Protein AF-A0A942HEM7-F1 (afdb_monomer_lite)

Structure (mmCIF, N/CA/C/O backbone):
data_AF-A0A942HEM7-F1
#
_entry.id   AF-A0A942HEM7-F1
#
loop_
_atom_site.group_PDB
_atom_site.id
_atom_site.type_symbol
_atom_site.label_atom_id
_atom_site.label_alt_id
_atom_site.label_comp_id
_atom_site.label_asym_id
_atom_site.label_entity_id
_atom_site.label_seq_id
_atom_site.pdbx_PDB_ins_code
_atom_site.Cartn_x
_atom_site.Cartn_y
_atom_site.Cartn_z
_atom_site.occupancy
_atom_site.B_iso_or_equiv
_atom_site.auth_seq_id
_atom_site.auth_comp_id
_atom_site.auth_asym_id
_atom_site.auth_atom_id
_atom_site.pdbx_PDB_model_num
ATOM 1 N N . MET A 1 1 ? 80.917 -22.269 45.482 1.00 38.97 1 MET A N 1
ATOM 2 C CA . MET A 1 1 ? 80.931 -22.222 44.005 1.00 38.97 1 MET A CA 1
ATOM 3 C C . MET A 1 1 ? 79.939 -21.149 43.580 1.00 38.97 1 MET A C 1
ATOM 5 O O . MET A 1 1 ? 78.776 -21.244 43.940 1.00 38.97 1 MET A O 1
ATOM 9 N N . ARG A 1 2 ? 80.434 -20.065 42.971 1.00 45.59 2 ARG A N 1
ATOM 10 C CA . ARG A 1 2 ? 79.650 -18.916 42.489 1.00 45.59 2 ARG A CA 1
ATOM 11 C C . ARG A 1 2 ? 79.150 -19.248 41.076 1.00 45.59 2 ARG A C 1
ATOM 13 O O . ARG A 1 2 ? 79.986 -19.518 40.222 1.00 45.59 2 ARG A O 1
ATOM 20 N N . GLY A 1 3 ? 77.837 -19.232 40.847 1.00 44.31 3 GLY A N 1
ATOM 21 C CA . GLY A 1 3 ? 77.219 -19.263 39.513 1.00 44.31 3 GLY A CA 1
ATOM 22 C C . GLY A 1 3 ? 76.291 -18.049 39.388 1.00 44.31 3 GLY A C 1
ATOM 23 O O . GLY A 1 3 ? 75.479 -17.837 40.281 1.00 44.31 3 GLY A O 1
ATOM 24 N N . LEU A 1 4 ? 76.584 -17.081 38.511 1.00 42.28 4 LEU A N 1
ATOM 25 C CA . LEU A 1 4 ? 76.218 -17.053 37.079 1.00 42.28 4 LEU A CA 1
ATOM 26 C C . LEU A 1 4 ? 74.703 -16.779 36.940 1.00 42.28 4 LEU A C 1
ATOM 28 O O . LEU A 1 4 ? 73.914 -17.566 37.429 1.00 42.28 4 LEU A O 1
ATOM 32 N N . SER A 1 5 ? 74.161 -15.739 36.314 1.00 44.22 5 SER A N 1
ATOM 33 C CA . SER A 1 5 ? 74.661 -14.550 35.637 1.00 44.22 5 SER A CA 1
ATOM 34 C C . SER A 1 5 ? 73.452 -13.639 35.386 1.00 44.22 5 SER A C 1
ATOM 36 O O . SER A 1 5 ? 72.371 -14.113 35.062 1.00 44.22 5 SER A O 1
ATOM 38 N N . VAL A 1 6 ? 73.665 -12.334 35.550 1.00 47.16 6 VAL A N 1
ATOM 39 C CA . VAL A 1 6 ? 73.254 -11.265 34.624 1.00 47.16 6 VAL A CA 1
ATOM 40 C C . VAL A 1 6 ? 71.891 -11.422 33.918 1.00 47.16 6 VAL A C 1
ATOM 42 O O . VAL A 1 6 ? 71.763 -12.068 32.886 1.00 47.16 6 VAL A O 1
ATOM 45 N N . ARG A 1 7 ? 70.900 -10.699 34.457 1.00 48.78 7 ARG A N 1
ATOM 46 C CA . ARG A 1 7 ? 70.042 -9.731 33.744 1.00 48.78 7 ARG A CA 1
ATOM 47 C C . ARG A 1 7 ? 70.035 -9.853 32.209 1.00 48.78 7 ARG A C 1
ATOM 49 O O . ARG A 1 7 ? 70.950 -9.329 31.594 1.00 48.78 7 ARG A O 1
ATOM 56 N N . LEU A 1 8 ? 68.982 -10.412 31.613 1.00 44.09 8 LEU A N 1
ATOM 57 C CA . LEU A 1 8 ? 68.374 -9.981 30.333 1.00 44.09 8 LEU A CA 1
ATOM 58 C C . LEU A 1 8 ? 67.370 -11.055 29.884 1.00 44.09 8 LEU A C 1
ATOM 60 O O . LEU A 1 8 ? 67.621 -11.836 28.976 1.00 44.09 8 LEU A O 1
ATOM 64 N N . ALA A 1 9 ? 66.208 -11.115 30.526 1.00 41.44 9 ALA A N 1
ATOM 65 C CA . ALA A 1 9 ? 65.070 -11.845 29.974 1.00 41.44 9 ALA A CA 1
ATOM 66 C C . ALA A 1 9 ? 63.984 -10.829 29.627 1.00 41.44 9 ALA A C 1
ATOM 68 O O . ALA A 1 9 ? 63.031 -10.617 30.366 1.00 41.44 9 ALA A O 1
ATOM 69 N N . LEU A 1 10 ? 64.256 -10.122 28.529 1.00 38.12 10 LEU A N 1
ATOM 70 C CA . LEU A 1 10 ? 63.291 -9.770 27.494 1.00 38.12 10 LEU A CA 1
ATOM 71 C C . LEU A 1 10 ? 61.881 -9.380 27.990 1.00 38.12 10 LEU A C 1
ATOM 73 O O . LEU A 1 10 ? 60.898 -10.087 27.784 1.00 38.12 10 LEU A O 1
ATOM 77 N N . LEU A 1 11 ? 61.777 -8.186 28.576 1.00 42.12 11 LEU A N 1
ATOM 78 C CA . LEU A 1 11 ? 60.534 -7.413 28.620 1.00 42.12 11 LEU A CA 1
ATOM 79 C C . LEU A 1 11 ? 60.199 -6.953 27.184 1.00 42.12 11 LEU A C 1
ATOM 81 O O . LEU A 1 11 ? 60.426 -5.811 26.803 1.00 42.12 11 LEU A O 1
ATOM 85 N N . ALA A 1 12 ? 59.723 -7.872 26.351 1.00 45.38 12 ALA A N 1
ATOM 86 C CA . ALA A 1 12 ? 59.199 -7.593 25.014 1.00 45.38 12 ALA A CA 1
ATOM 87 C C . ALA A 1 12 ? 57.800 -8.213 24.906 1.00 45.38 12 ALA A C 1
ATOM 89 O O . ALA A 1 12 ? 57.516 -9.058 24.060 1.00 45.38 12 ALA A O 1
ATOM 90 N N . GLY A 1 13 ? 56.936 -7.828 25.848 1.00 49.12 13 GLY A N 1
ATOM 91 C CA . GLY A 1 13 ? 55.522 -8.180 25.863 1.00 49.12 13 GLY A CA 1
ATOM 92 C C . GLY A 1 13 ? 54.776 -7.429 24.768 1.00 49.12 13 GLY A C 1
ATOM 93 O O . GLY A 1 13 ? 54.255 -6.346 25.001 1.00 49.12 13 GLY A O 1
ATOM 94 N N . LEU A 1 14 ? 54.803 -8.002 23.566 1.00 55.00 14 LEU A N 1
ATOM 95 C CA . LEU A 1 14 ? 53.702 -8.104 22.608 1.00 55.00 14 LEU A CA 1
ATOM 96 C C . LEU A 1 14 ? 52.481 -7.200 22.900 1.00 55.00 14 LEU A C 1
ATOM 98 O O . LEU A 1 14 ? 51.483 -7.655 23.450 1.00 55.00 14 LEU A O 1
ATOM 102 N N . PHE A 1 15 ? 52.532 -5.937 22.475 1.00 54.06 15 PHE A N 1
ATOM 103 C CA . PHE A 1 15 ? 51.350 -5.074 22.374 1.00 54.06 15 PHE A CA 1
ATOM 104 C C . PHE A 1 15 ? 50.992 -4.916 20.891 1.00 54.06 15 PHE A C 1
ATOM 106 O O . PHE A 1 15 ? 51.218 -3.882 20.267 1.00 54.06 15 PHE A O 1
ATOM 113 N N . ILE A 1 16 ? 50.501 -6.004 20.287 1.00 63.19 16 ILE A N 1
ATOM 114 C CA . ILE A 1 16 ? 49.895 -5.954 18.954 1.00 63.19 16 ILE A CA 1
ATOM 115 C C . ILE A 1 16 ? 48.506 -5.341 19.140 1.00 63.19 16 ILE A C 1
ATOM 117 O O . ILE A 1 16 ? 47.543 -6.035 19.461 1.00 63.19 16 ILE A O 1
ATOM 121 N N . CYS A 1 17 ? 48.406 -4.025 18.955 1.00 42.59 17 CYS A N 1
ATOM 122 C CA . CYS A 1 17 ? 47.132 -3.359 18.719 1.00 42.59 17 CYS A CA 1
ATOM 123 C C . CYS A 1 17 ? 46.567 -3.869 17.386 1.00 42.59 17 CYS A C 1
ATOM 125 O O . CYS A 1 17 ? 46.825 -3.299 16.328 1.00 42.59 17 CYS A O 1
ATOM 127 N N . VAL A 1 18 ? 45.810 -4.967 17.429 1.00 58.16 18 VAL A N 1
ATOM 128 C CA . VAL A 1 18 ? 44.921 -5.360 16.335 1.00 58.16 18 VAL A CA 1
ATOM 129 C C . VAL A 1 18 ? 43.818 -4.311 16.290 1.00 58.16 18 VAL A C 1
ATOM 131 O O . VAL A 1 18 ? 42.845 -4.374 17.037 1.00 58.16 18 VAL A O 1
ATOM 134 N N . SER A 1 19 ? 43.983 -3.301 15.442 1.00 56.78 19 SER A N 1
ATOM 135 C CA . SER A 1 19 ? 42.884 -2.424 15.064 1.00 56.78 19 SER A CA 1
ATOM 136 C C . SER A 1 19 ? 41.875 -3.267 14.289 1.00 56.78 19 SER A C 1
ATOM 138 O O . SER A 1 19 ? 41.987 -3.436 13.077 1.00 56.78 19 SER A O 1
ATOM 140 N N . ALA A 1 20 ? 40.896 -3.830 14.995 1.00 57.69 20 ALA A N 1
ATOM 141 C CA . ALA A 1 20 ? 39.669 -4.308 14.385 1.00 57.69 20 ALA A CA 1
ATOM 142 C C . ALA A 1 20 ? 38.951 -3.077 13.820 1.00 57.69 20 ALA A C 1
ATOM 144 O O . ALA A 1 20 ? 38.183 -2.408 14.510 1.00 57.69 20 ALA A O 1
ATOM 145 N N . ALA A 1 21 ? 39.274 -2.720 12.578 1.00 56.41 21 ALA A N 1
ATOM 146 C CA . ALA A 1 21 ? 38.481 -1.779 11.817 1.00 56.41 21 ALA A CA 1
ATOM 147 C C . ALA A 1 21 ? 37.082 -2.389 11.708 1.00 56.41 21 ALA A C 1
ATOM 149 O O . ALA A 1 21 ? 36.875 -3.373 10.998 1.00 56.41 21 ALA A O 1
ATOM 150 N N . ALA A 1 22 ? 36.140 -1.837 12.469 1.00 59.47 22 ALA A N 1
ATOM 151 C CA . ALA A 1 22 ? 34.729 -2.093 12.280 1.00 59.47 22 ALA A CA 1
ATOM 152 C C . ALA A 1 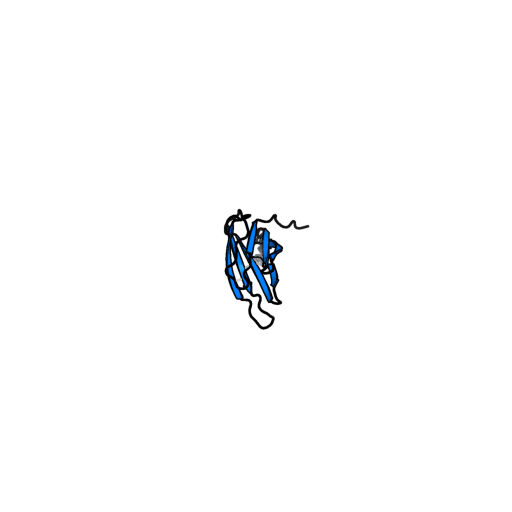22 ? 34.381 -1.624 10.864 1.00 59.47 22 ALA A C 1
ATOM 154 O O . ALA A 1 22 ? 34.162 -0.435 10.619 1.00 59.47 22 ALA A O 1
ATOM 155 N N . LEU A 1 23 ? 34.394 -2.559 9.915 1.00 52.12 23 LEU A N 1
ATOM 156 C CA . LEU A 1 23 ? 33.743 -2.384 8.631 1.00 52.12 23 LEU A CA 1
ATOM 157 C C . LEU A 1 23 ? 32.260 -2.212 8.951 1.00 52.12 23 LEU A C 1
ATOM 159 O O . LEU A 1 23 ? 31.537 -3.186 9.144 1.00 52.12 23 LEU A O 1
ATOM 163 N N . HIS A 1 24 ? 31.821 -0.960 9.077 1.00 52.78 24 HIS A N 1
ATOM 164 C CA . HIS A 1 24 ? 30.409 -0.640 8.976 1.00 52.78 24 HIS A CA 1
ATOM 165 C C . HIS A 1 24 ? 29.954 -1.205 7.634 1.00 52.78 24 HIS A C 1
ATOM 167 O O . HIS A 1 24 ? 30.417 -0.758 6.583 1.00 52.78 24 HIS A O 1
ATOM 173 N N . ALA A 1 25 ? 29.118 -2.242 7.671 1.00 53.00 25 ALA A N 1
ATOM 174 C CA . ALA A 1 25 ? 28.503 -2.775 6.474 1.00 53.00 25 ALA A CA 1
ATOM 175 C C . ALA A 1 25 ? 27.728 -1.628 5.819 1.00 53.00 25 ALA A C 1
ATOM 177 O O . ALA A 1 25 ? 26.727 -1.155 6.355 1.00 53.00 25 ALA A O 1
ATOM 178 N N . PHE A 1 26 ? 28.228 -1.145 4.683 1.00 51.16 26 PHE A N 1
ATOM 179 C CA . PHE A 1 26 ? 27.493 -0.231 3.826 1.00 51.16 26 PHE A CA 1
ATOM 180 C C . PHE A 1 26 ? 26.302 -1.016 3.271 1.00 51.16 26 PHE A C 1
ATOM 1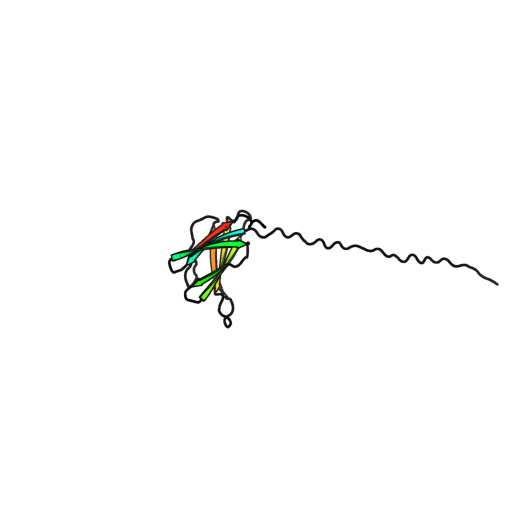82 O O . PHE A 1 26 ? 26.424 -1.722 2.272 1.00 51.16 26 PHE A O 1
ATOM 189 N N . GLN A 1 27 ? 25.168 -0.975 3.973 1.00 59.91 27 GLN A N 1
ATOM 190 C CA . GLN A 1 27 ? 23.914 -1.472 3.428 1.00 59.91 27 GLN A CA 1
ATOM 191 C C . GLN A 1 27 ? 23.468 -0.457 2.374 1.00 59.91 27 GLN A C 1
ATOM 193 O O . GLN A 1 27 ? 23.240 0.705 2.726 1.00 59.91 27 GLN A O 1
ATOM 198 N N . PRO A 1 28 ? 23.387 -0.838 1.086 1.00 61.69 28 PRO A N 1
ATOM 199 C CA . PRO A 1 28 ? 22.837 0.059 0.085 1.00 61.69 28 PRO A CA 1
ATOM 200 C C . PRO A 1 28 ? 21.421 0.467 0.518 1.00 61.69 28 PRO A C 1
ATOM 202 O O . PRO A 1 28 ? 20.694 -0.366 1.070 1.00 61.69 28 PRO A O 1
ATOM 205 N N . PRO A 1 29 ? 21.029 1.737 0.317 1.00 71.81 29 PRO A N 1
ATOM 206 C CA . PRO A 1 29 ? 19.707 2.201 0.708 1.00 71.81 29 PRO A CA 1
ATOM 207 C C . PRO A 1 29 ? 18.641 1.342 0.029 1.00 71.81 29 PRO A C 1
ATOM 209 O O . PRO A 1 29 ? 18.753 1.038 -1.163 1.00 71.81 29 PRO A O 1
ATOM 212 N N . SER A 1 30 ? 17.616 0.955 0.794 1.00 82.75 30 SER A N 1
ATOM 213 C CA . SER A 1 30 ? 16.457 0.242 0.261 1.00 82.75 30 SER A CA 1
ATOM 214 C C . SER A 1 30 ? 15.901 0.987 -0.960 1.00 82.75 30 SER A C 1
ATOM 216 O O . SER A 1 30 ? 15.818 2.219 -0.920 1.00 82.75 30 SER A O 1
ATOM 218 N N . PRO A 1 31 ? 15.517 0.287 -2.044 1.00 90.06 31 PRO A N 1
ATOM 219 C CA . PRO A 1 31 ? 14.933 0.932 -3.213 1.00 90.06 31 PRO A CA 1
ATOM 220 C C . PRO A 1 31 ? 13.722 1.786 -2.839 1.00 90.06 31 PRO A C 1
ATOM 222 O O . PRO A 1 31 ? 12.938 1.413 -1.970 1.00 90.06 31 PRO A O 1
ATOM 225 N N . ALA A 1 32 ? 13.542 2.922 -3.507 1.00 94.19 32 ALA A N 1
ATOM 226 C CA . ALA A 1 32 ? 12.326 3.708 -3.350 1.00 94.19 32 ALA A CA 1
ATOM 227 C C . ALA A 1 32 ? 11.135 3.043 -4.053 1.00 94.19 32 ALA A C 1
ATOM 229 O O . ALA A 1 32 ? 11.291 2.379 -5.081 1.00 94.19 32 ALA A O 1
ATOM 230 N N . VAL A 1 33 ? 9.932 3.294 -3.548 1.00 95.81 33 VAL A N 1
ATOM 231 C CA . VAL A 1 33 ? 8.655 2.841 -4.096 1.00 95.81 33 VAL A CA 1
ATOM 232 C C . VAL A 1 33 ? 7.690 4.022 -4.131 1.00 95.81 33 VAL A C 1
ATOM 234 O O . VAL A 1 33 ? 7.325 4.584 -3.097 1.00 95.81 33 VAL A O 1
ATOM 237 N N . ALA A 1 34 ? 7.237 4.365 -5.336 1.00 97.00 34 ALA A N 1
ATOM 238 C CA . ALA A 1 34 ? 6.110 5.264 -5.526 1.00 97.00 34 ALA A CA 1
ATOM 239 C C . ALA A 1 34 ? 4.818 4.446 -5.439 1.00 97.00 34 ALA A C 1
ATOM 241 O O . ALA A 1 34 ? 4.657 3.457 -6.156 1.00 97.00 34 ALA A O 1
ATOM 242 N N . MET A 1 35 ? 3.896 4.849 -4.570 1.00 96.94 35 MET A N 1
ATOM 243 C CA . MET A 1 35 ? 2.629 4.158 -4.336 1.00 96.94 35 MET A CA 1
ATOM 244 C C . MET A 1 35 ? 1.464 5.125 -4.507 1.00 96.94 35 MET A C 1
ATOM 246 O O . MET A 1 35 ? 1.574 6.316 -4.223 1.00 96.94 35 MET A O 1
ATOM 250 N N . SER A 1 36 ? 0.324 4.630 -4.977 1.00 97.94 36 SER A N 1
ATOM 251 C CA . SER A 1 36 ? -0.935 5.369 -4.892 1.00 97.94 36 SER A CA 1
ATOM 252 C C . SER A 1 36 ? -2.034 4.490 -4.314 1.00 97.94 36 SER A C 1
ATOM 254 O O . SER A 1 36 ? -2.165 3.331 -4.707 1.00 97.94 36 SER A O 1
ATOM 256 N N . VAL A 1 37 ? -2.825 5.054 -3.405 1.00 98.25 37 VAL A N 1
ATOM 257 C CA . VAL A 1 37 ? -3.931 4.381 -2.717 1.00 98.25 37 VAL A CA 1
ATOM 258 C C . VAL A 1 37 ? -5.214 5.153 -2.998 1.00 98.25 37 VAL A C 1
ATOM 260 O O . VAL A 1 37 ? -5.328 6.326 -2.645 1.00 98.25 37 VAL A O 1
ATOM 263 N N . ALA A 1 38 ? -6.178 4.504 -3.643 1.00 98.25 38 ALA A N 1
ATOM 264 C CA . ALA A 1 38 ? -7.536 5.003 -3.772 1.00 98.25 38 ALA A CA 1
ATOM 265 C C . ALA A 1 38 ? -8.327 4.555 -2.546 1.00 98.25 38 ALA A C 1
ATOM 267 O O . ALA A 1 38 ? -8.436 3.357 -2.259 1.00 98.25 38 ALA A O 1
ATOM 268 N N . LEU A 1 39 ? -8.855 5.536 -1.829 1.00 97.69 39 LEU A N 1
ATOM 269 C CA . LEU A 1 39 ? -9.679 5.351 -0.649 1.00 97.69 39 LEU A CA 1
ATOM 270 C C . LEU A 1 39 ? -11.104 4.924 -1.046 1.00 97.69 39 LEU A C 1
ATOM 272 O O . LEU A 1 39 ? -11.514 5.113 -2.195 1.00 97.69 39 LEU A O 1
ATOM 276 N N . PRO A 1 40 ? -11.904 4.411 -0.095 1.00 95.88 40 PRO A N 1
ATOM 277 C CA . PRO A 1 40 ? -13.303 4.060 -0.347 1.00 95.88 40 PRO A CA 1
ATOM 278 C C . PRO A 1 40 ? -14.175 5.237 -0.807 1.00 95.88 40 PRO A C 1
ATOM 280 O O . PRO A 1 40 ? -15.175 5.023 -1.484 1.00 95.88 40 PRO A O 1
ATOM 283 N N . ASP A 1 41 ? -13.794 6.474 -0.466 1.00 94.62 41 ASP A N 1
ATOM 284 C CA . ASP A 1 41 ? -14.466 7.700 -0.919 1.00 94.62 41 ASP A CA 1
ATOM 285 C C . ASP A 1 41 ? -14.052 8.130 -2.343 1.00 94.62 41 ASP A C 1
ATOM 287 O O . ASP A 1 41 ? -14.499 9.163 -2.839 1.00 94.62 41 ASP A O 1
ATOM 291 N N . GLY A 1 42 ? -13.200 7.344 -3.010 1.00 93.31 42 GLY A N 1
ATOM 292 C CA . GLY A 1 42 ? -12.697 7.601 -4.355 1.00 93.31 42 GLY A CA 1
ATOM 293 C C . GLY A 1 42 ? -11.503 8.554 -4.416 1.00 93.31 42 GLY A C 1
ATOM 294 O O . GLY A 1 42 ? -10.941 8.729 -5.499 1.00 93.31 42 GLY A O 1
ATOM 295 N N . LYS A 1 43 ? -11.068 9.151 -3.297 1.00 97.06 43 LYS A N 1
ATOM 296 C CA . LYS A 1 43 ? -9.877 10.010 -3.288 1.00 97.06 43 LYS A CA 1
ATOM 297 C C . LYS A 1 43 ? -8.616 9.193 -3.502 1.00 97.06 43 LYS A C 1
ATOM 299 O O . LYS A 1 43 ? -8.460 8.108 -2.947 1.00 97.06 43 LYS A O 1
ATOM 304 N N . LEU A 1 44 ? -7.691 9.762 -4.263 1.00 97.88 44 LEU A N 1
ATOM 305 C CA . LEU A 1 44 ? -6.386 9.179 -4.533 1.00 97.88 44 LEU A CA 1
ATOM 306 C C . LEU A 1 44 ? -5.323 9.864 -3.670 1.00 97.88 44 LEU A C 1
ATOM 308 O O . LEU A 1 44 ? -5.213 11.088 -3.684 1.00 97.88 44 LEU A O 1
ATOM 312 N N . GLN A 1 45 ? -4.539 9.078 -2.936 1.00 98.06 45 GLN A N 1
ATOM 313 C CA . GLN A 1 45 ? -3.367 9.553 -2.202 1.00 98.06 45 GLN A CA 1
ATOM 314 C C . GLN A 1 45 ? -2.095 8.981 -2.821 1.00 98.06 45 GLN A C 1
ATOM 316 O O . GLN A 1 45 ? -2.061 7.803 -3.179 1.00 98.06 45 GLN A O 1
ATOM 321 N N . HIS A 1 46 ? -1.058 9.808 -2.937 1.00 97.38 46 HIS A N 1
ATOM 322 C CA . HIS A 1 46 ? 0.230 9.433 -3.511 1.00 97.38 46 HIS A CA 1
ATOM 323 C C . HIS A 1 46 ? 1.313 9.464 -2.442 1.00 97.38 46 HIS A C 1
ATOM 325 O O . HIS A 1 46 ? 1.408 10.418 -1.672 1.00 97.38 46 HIS A O 1
ATOM 331 N N . PHE A 1 47 ? 2.161 8.444 -2.444 1.00 96.38 47 PHE A N 1
ATOM 332 C CA . PHE A 1 47 ? 3.249 8.296 -1.495 1.00 96.38 47 PHE A CA 1
ATOM 333 C C . PHE A 1 47 ? 4.547 7.987 -2.219 1.00 96.38 47 PHE A C 1
ATOM 335 O O . PHE A 1 47 ? 4.558 7.326 -3.259 1.00 96.38 47 PHE A O 1
ATOM 342 N N . ASN A 1 48 ? 5.645 8.417 -1.612 1.00 94.81 48 ASN A N 1
ATOM 343 C CA . ASN A 1 48 ? 6.966 7.900 -1.910 1.00 94.81 48 ASN A CA 1
ATOM 344 C C . ASN A 1 48 ? 7.528 7.334 -0.607 1.00 94.81 48 ASN A C 1
ATOM 346 O O . ASN A 1 48 ? 7.571 8.035 0.403 1.00 94.81 48 ASN A O 1
ATOM 350 N N . THR A 1 49 ? 7.886 6.060 -0.617 1.00 93.88 49 THR A N 1
ATOM 351 C CA . THR A 1 49 ? 8.425 5.344 0.542 1.00 93.88 49 THR A CA 1
ATOM 352 C C . THR A 1 49 ? 9.603 4.485 0.103 1.00 93.88 49 THR A C 1
ATOM 354 O O . THR A 1 49 ? 9.969 4.476 -1.070 1.00 93.88 49 THR A O 1
ATOM 357 N N . PHE A 1 50 ? 10.221 3.776 1.033 1.00 93.88 50 PHE A N 1
ATOM 358 C CA . PHE A 1 50 ? 11.218 2.763 0.717 1.00 93.88 50 PHE A CA 1
ATOM 359 C C . PHE A 1 50 ? 10.576 1.380 0.660 1.00 93.88 50 PHE A C 1
ATOM 361 O O . PHE A 1 50 ? 9.501 1.149 1.212 1.00 93.88 50 PHE A O 1
ATOM 368 N N . GLU A 1 51 ? 11.265 0.449 0.019 1.00 93.31 51 GLU A N 1
ATOM 369 C CA . GLU A 1 51 ? 10.982 -0.975 0.094 1.00 93.31 51 GLU A CA 1
ATOM 370 C C . GLU A 1 51 ? 10.862 -1.422 1.562 1.00 93.31 51 GLU A C 1
ATOM 372 O O . GLU A 1 51 ? 11.748 -1.155 2.379 1.00 93.31 51 GLU A O 1
ATOM 377 N N . GLY A 1 52 ? 9.732 -2.046 1.909 1.00 93.50 52 GLY A N 1
ATOM 378 C CA . GLY A 1 52 ? 9.385 -2.420 3.284 1.00 93.50 52 GLY A CA 1
ATOM 379 C C . GLY A 1 52 ? 8.934 -1.266 4.195 1.00 93.50 52 GLY A C 1
ATOM 380 O O . GLY A 1 52 ? 8.541 -1.518 5.335 1.00 93.50 52 GLY A O 1
ATOM 381 N N . GLY A 1 53 ? 8.949 -0.018 3.723 1.00 94.38 53 GLY A N 1
ATOM 382 C CA . GLY A 1 53 ? 8.477 1.150 4.466 1.00 94.38 53 GLY A CA 1
ATOM 383 C C . GLY A 1 53 ? 6.955 1.174 4.623 1.00 94.38 53 GLY A C 1
ATOM 384 O O . GLY A 1 53 ? 6.225 0.662 3.782 1.00 94.38 53 GLY A O 1
ATOM 385 N N . LEU A 1 54 ? 6.455 1.788 5.694 1.00 96.19 54 LEU A N 1
ATOM 386 C CA . LEU A 1 54 ? 5.020 1.886 5.969 1.00 96.19 54 LEU A CA 1
ATOM 387 C C . LEU A 1 54 ? 4.517 3.301 5.670 1.00 96.19 54 LEU A C 1
ATOM 389 O O . LEU A 1 54 ? 5.095 4.273 6.151 1.00 96.19 54 LEU A O 1
ATOM 393 N N . VAL A 1 55 ? 3.432 3.415 4.908 1.00 97.19 55 VAL A N 1
ATOM 394 C CA . VAL A 1 55 ? 2.686 4.672 4.724 1.00 97.19 55 VAL A CA 1
ATOM 395 C C . VAL A 1 55 ? 1.281 4.499 5.272 1.00 97.19 55 VAL A C 1
ATOM 397 O O . VAL A 1 55 ? 0.736 3.399 5.189 1.00 97.19 55 VAL A O 1
ATOM 400 N N . THR A 1 56 ? 0.693 5.546 5.843 1.00 97.44 56 THR A N 1
ATOM 401 C CA . THR A 1 56 ? -0.608 5.435 6.505 1.00 97.44 56 THR A CA 1
ATOM 402 C C . THR A 1 56 ? -1.627 6.422 5.954 1.00 97.44 56 THR A C 1
ATOM 404 O O . THR A 1 56 ? -1.287 7.497 5.459 1.00 97.44 56 THR A O 1
ATOM 407 N N . VAL A 1 57 ? -2.900 6.026 5.998 1.00 97.06 57 VAL A N 1
ATOM 408 C CA . VAL A 1 57 ? -4.047 6.866 5.633 1.00 97.06 57 VAL A CA 1
ATOM 409 C C . VAL A 1 57 ? -5.136 6.740 6.682 1.00 97.06 57 VAL A C 1
ATOM 411 O O . VAL A 1 57 ? -5.351 5.665 7.240 1.00 97.06 57 VAL A O 1
ATOM 414 N N . THR A 1 58 ? -5.885 7.815 6.899 1.00 95.94 58 THR A N 1
ATOM 415 C CA . THR A 1 58 ? -7.056 7.795 7.778 1.00 95.94 58 THR A CA 1
ATOM 416 C C . THR A 1 58 ? -8.338 7.693 6.955 1.00 95.94 58 THR A C 1
ATOM 418 O O . THR A 1 58 ? -8.580 8.511 6.067 1.00 95.94 58 THR A O 1
ATOM 421 N N . VAL A 1 59 ? -9.190 6.716 7.269 1.00 95.12 59 VAL A N 1
ATOM 422 C CA . VAL A 1 59 ? -10.523 6.539 6.674 1.00 95.12 59 VAL A CA 1
ATOM 423 C C . VAL A 1 59 ? -11.542 6.343 7.786 1.00 95.12 59 VAL A C 1
ATOM 425 O O . VAL A 1 59 ? -11.416 5.430 8.596 1.00 95.12 59 VAL A O 1
ATOM 428 N N . GLY A 1 60 ? -12.560 7.206 7.838 1.00 91.62 60 GLY A N 1
ATOM 429 C CA . GLY A 1 60 ? -13.631 7.095 8.836 1.00 91.62 60 GLY A CA 1
ATOM 430 C C . GLY A 1 60 ? -13.135 7.118 10.289 1.00 91.62 60 GLY A C 1
ATOM 431 O O . GLY A 1 60 ? -13.733 6.475 11.142 1.00 91.62 60 GLY A O 1
ATOM 432 N N . GLY A 1 61 ? -12.019 7.804 10.562 1.00 91.62 61 GLY A N 1
ATOM 433 C CA . GLY A 1 61 ? -11.401 7.865 11.892 1.00 91.62 61 GLY A CA 1
ATOM 434 C C . GLY A 1 61 ? -10.524 6.663 12.268 1.00 91.62 61 GLY A C 1
ATOM 435 O O . GLY A 1 61 ? -9.973 6.665 13.364 1.00 91.62 61 GLY A O 1
ATOM 436 N N . ARG A 1 62 ? -10.357 5.666 11.387 1.00 93.75 62 ARG A N 1
ATOM 437 C CA . ARG A 1 62 ? -9.401 4.556 11.558 1.00 93.75 62 ARG A CA 1
ATOM 438 C C . ARG A 1 62 ? -8.183 4.754 10.663 1.00 93.75 62 ARG A C 1
ATOM 440 O O . ARG A 1 62 ? -8.318 5.239 9.538 1.00 93.75 62 ARG A O 1
ATOM 447 N N . GLU A 1 63 ? -7.006 4.387 11.157 1.00 97.06 63 GLU A N 1
ATOM 448 C CA . GLU A 1 63 ? -5.752 4.471 10.408 1.00 97.06 63 GLU A CA 1
ATOM 449 C C . GLU A 1 63 ? -5.402 3.118 9.780 1.00 97.06 63 GLU A C 1
ATOM 451 O O . GLU A 1 63 ? -5.497 2.069 10.417 1.00 97.06 63 GLU A O 1
ATOM 456 N N . TYR A 1 64 ? -4.997 3.151 8.513 1.00 98.06 64 TYR A N 1
ATOM 457 C CA . TYR A 1 64 ? -4.625 1.974 7.740 1.00 98.06 64 TYR A CA 1
ATOM 458 C C . TYR A 1 64 ? -3.226 2.143 7.171 1.00 98.06 64 TYR A C 1
ATOM 460 O O . TYR A 1 64 ? -2.922 3.174 6.571 1.00 98.06 64 TYR A O 1
ATOM 468 N N . GLY A 1 65 ? -2.389 1.126 7.351 1.00 98.06 65 GLY A N 1
ATOM 469 C CA . GLY A 1 65 ? -1.008 1.100 6.891 1.00 98.06 65 GLY A CA 1
ATOM 470 C C . GLY A 1 65 ? -0.841 0.295 5.609 1.00 98.06 65 GLY A C 1
ATOM 471 O O . GLY A 1 65 ? -1.477 -0.740 5.435 1.00 98.06 65 GLY A O 1
ATOM 472 N N . PHE A 1 66 ? 0.048 0.741 4.729 1.00 98.50 66 PHE A N 1
ATOM 473 C CA . PHE A 1 66 ? 0.386 0.082 3.471 1.00 98.50 66 PHE A CA 1
ATOM 474 C C . PHE A 1 66 ? 1.897 -0.092 3.397 1.00 98.50 66 PHE A C 1
ATOM 476 O O . PHE A 1 66 ? 2.646 0.883 3.489 1.00 98.50 66 PHE A O 1
ATOM 483 N N . ARG A 1 67 ? 2.344 -1.337 3.234 1.00 98.25 67 ARG A N 1
ATOM 484 C CA . ARG A 1 67 ? 3.761 -1.689 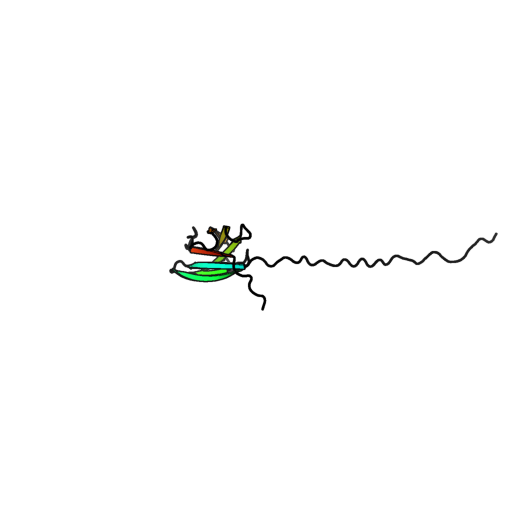3.121 1.00 98.25 67 ARG A CA 1
ATOM 485 C C . ARG A 1 67 ? 4.025 -2.356 1.775 1.00 98.25 67 ARG A C 1
ATOM 487 O O . ARG A 1 67 ? 3.478 -3.437 1.547 1.00 98.25 67 ARG A O 1
ATOM 494 N N . PRO A 1 68 ? 4.833 -1.756 0.887 1.00 97.44 68 PRO A N 1
ATOM 495 C CA . PRO A 1 68 ? 5.266 -2.419 -0.326 1.00 97.44 68 PRO A CA 1
ATOM 496 C C . PRO A 1 68 ? 6.385 -3.418 -0.036 1.00 97.44 68 PRO A C 1
ATOM 498 O O . PRO A 1 68 ? 7.235 -3.198 0.831 1.00 97.44 68 PRO A O 1
ATOM 501 N N . THR A 1 69 ? 6.386 -4.507 -0.794 1.00 97.19 69 THR A N 1
ATOM 502 C CA . THR A 1 69 ? 7.483 -5.469 -0.864 1.00 97.19 69 THR A CA 1
ATOM 503 C C . THR A 1 69 ? 7.743 -5.839 -2.320 1.00 97.19 69 THR A C 1
ATOM 505 O O . THR A 1 69 ? 6.863 -6.377 -2.987 1.00 97.19 69 THR A O 1
ATOM 508 N N . MET A 1 70 ? 8.928 -5.529 -2.822 1.00 96.38 70 MET A N 1
ATOM 509 C CA . MET A 1 70 ? 9.458 -5.852 -4.138 1.00 96.38 70 MET A CA 1
ATOM 510 C C . MET A 1 70 ? 9.969 -7.292 -4.176 1.00 96.38 70 MET A C 1
ATOM 512 O O . MET A 1 70 ? 10.723 -7.733 -3.315 1.00 96.38 70 MET A O 1
ATOM 516 N N . HIS A 1 71 ? 9.608 -8.011 -5.239 1.00 97.06 71 HIS A N 1
ATOM 517 C CA . HIS A 1 71 ? 10.035 -9.397 -5.480 1.00 97.06 71 HIS A CA 1
ATOM 518 C C . HIS A 1 71 ? 11.027 -9.537 -6.637 1.00 97.06 71 HIS A C 1
ATOM 520 O O . HIS A 1 71 ? 11.375 -10.654 -7.029 1.00 97.06 71 HIS A O 1
ATOM 526 N N . ASP A 1 72 ? 11.427 -8.410 -7.223 1.00 94.94 72 ASP A N 1
ATOM 527 C CA . ASP A 1 72 ? 12.478 -8.295 -8.225 1.00 94.94 72 ASP A CA 1
ATOM 528 C C . ASP A 1 72 ? 13.110 -6.895 -8.192 1.00 94.94 72 ASP A C 1
ATOM 530 O O . ASP A 1 72 ? 12.485 -5.920 -7.770 1.00 94.94 72 ASP A O 1
ATOM 534 N N . ASP A 1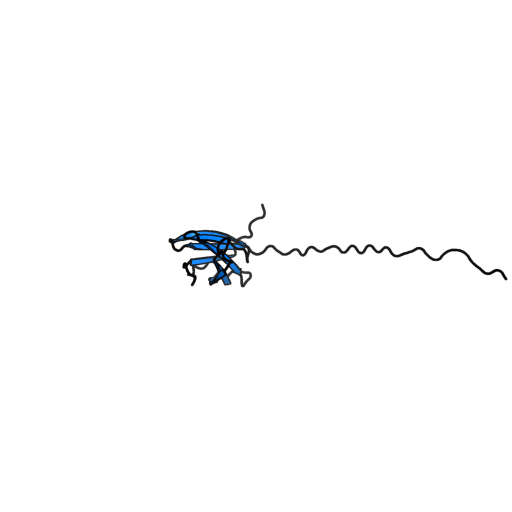 73 ? 14.346 -6.785 -8.679 1.00 91.50 73 ASP A N 1
ATOM 535 C CA . ASP A 1 73 ? 15.103 -5.526 -8.669 1.00 91.50 73 ASP A CA 1
ATOM 536 C C . ASP A 1 73 ? 14.499 -4.451 -9.579 1.00 91.50 73 ASP A C 1
ATOM 538 O O . ASP A 1 73 ? 14.746 -3.255 -9.393 1.00 91.50 73 ASP A O 1
ATOM 542 N N . ALA A 1 74 ? 13.720 -4.851 -10.584 1.00 92.62 74 ALA A N 1
ATOM 543 C CA . ALA A 1 74 ? 13.078 -3.939 -11.523 1.00 92.62 74 ALA A CA 1
ATOM 544 C C . ALA A 1 74 ? 11.800 -3.304 -10.945 1.00 92.62 74 ALA A C 1
ATOM 546 O O . ALA A 1 74 ? 11.298 -2.329 -11.506 1.00 92.62 74 ALA A O 1
ATOM 547 N N . GLY A 1 75 ? 11.283 -3.826 -9.830 1.00 94.19 75 GLY A N 1
ATOM 548 C CA . GLY A 1 75 ? 10.002 -3.449 -9.242 1.00 94.19 75 GLY A CA 1
ATOM 549 C C . GLY A 1 75 ? 8.804 -3.821 -10.102 1.00 94.19 75 GLY A C 1
ATOM 550 O O . GLY A 1 75 ? 7.790 -3.133 -10.051 1.00 94.19 75 GLY A O 1
ATOM 551 N N . GLN A 1 76 ? 8.916 -4.873 -10.913 1.00 96.88 76 GLN A N 1
ATOM 552 C CA . GLN A 1 76 ? 7.838 -5.350 -11.777 1.00 96.88 76 GLN A CA 1
ATOM 553 C C . GLN A 1 76 ? 6.846 -6.233 -11.026 1.00 96.88 76 GLN A C 1
ATOM 555 O O . GLN A 1 76 ? 5.668 -6.241 -11.375 1.00 96.88 76 GLN A O 1
ATOM 560 N N . ARG A 1 77 ? 7.290 -6.933 -9.984 1.00 97.81 77 ARG A N 1
ATOM 561 C CA . ARG A 1 77 ? 6.456 -7.716 -9.072 1.00 97.81 77 ARG A CA 1
ATOM 562 C C . ARG A 1 77 ? 6.568 -7.141 -7.671 1.00 97.81 77 ARG A C 1
ATOM 564 O O . ARG A 1 77 ? 7.661 -7.103 -7.109 1.00 97.81 77 ARG A O 1
ATOM 571 N N . MET A 1 78 ? 5.441 -6.733 -7.100 1.00 97.75 78 MET A N 1
ATOM 572 C CA . MET A 1 78 ? 5.377 -6.266 -5.719 1.00 97.75 78 MET A CA 1
ATOM 573 C C . MET A 1 78 ? 4.143 -6.827 -5.012 1.00 97.75 78 MET A C 1
ATOM 575 O O . MET A 1 78 ? 3.115 -7.039 -5.648 1.00 97.75 78 MET A O 1
ATOM 579 N N . THR A 1 79 ? 4.217 -6.999 -3.698 1.00 98.38 79 THR A N 1
ATOM 580 C CA . THR A 1 79 ? 3.049 -7.191 -2.831 1.00 98.38 79 THR A CA 1
ATOM 581 C C . THR A 1 79 ? 2.858 -5.940 -1.988 1.00 98.38 79 THR A C 1
ATOM 583 O O . THR A 1 79 ? 3.817 -5.410 -1.434 1.00 98.38 79 THR A O 1
ATOM 586 N N . ILE A 1 80 ? 1.621 -5.467 -1.873 1.00 98.38 80 ILE A N 1
ATOM 587 C CA . ILE A 1 80 ? 1.236 -4.446 -0.901 1.00 98.38 80 ILE A CA 1
ATOM 588 C C . ILE A 1 80 ? 0.509 -5.138 0.243 1.00 98.38 80 ILE A C 1
ATOM 590 O O . ILE A 1 80 ? -0.587 -5.668 0.050 1.00 98.38 80 ILE A O 1
ATOM 594 N N . THR A 1 81 ? 1.107 -5.128 1.430 1.00 98.62 81 THR A N 1
ATOM 595 C CA . THR A 1 81 ? 0.453 -5.586 2.660 1.00 98.62 81 THR A CA 1
ATOM 596 C C . THR A 1 81 ? -0.291 -4.422 3.301 1.00 98.62 81 THR A C 1
ATOM 598 O O . THR A 1 81 ? 0.253 -3.323 3.419 1.00 98.62 81 THR A O 1
ATOM 601 N N . VAL A 1 82 ? -1.530 -4.667 3.715 1.00 98.50 82 VAL A N 1
ATOM 602 C CA . VAL A 1 82 ? -2.427 -3.687 4.324 1.00 98.50 82 VAL A CA 1
ATOM 603 C C . VAL A 1 82 ? -2.656 -4.042 5.788 1.00 98.50 82 VAL A C 1
ATOM 605 O O . VAL A 1 82 ? -2.987 -5.182 6.126 1.00 98.50 82 VAL A O 1
ATOM 608 N N . PHE A 1 83 ? -2.529 -3.044 6.650 1.00 98.31 83 PHE A N 1
ATOM 609 C CA . PHE A 1 83 ? -2.687 -3.156 8.091 1.00 98.31 83 PHE A CA 1
ATOM 610 C C . PHE A 1 83 ? -3.842 -2.276 8.566 1.00 98.31 83 PHE A C 1
ATOM 612 O O . PHE A 1 83 ? -3.979 -1.143 8.111 1.00 98.31 83 PHE A O 1
ATOM 619 N N . ASP A 1 84 ? -4.6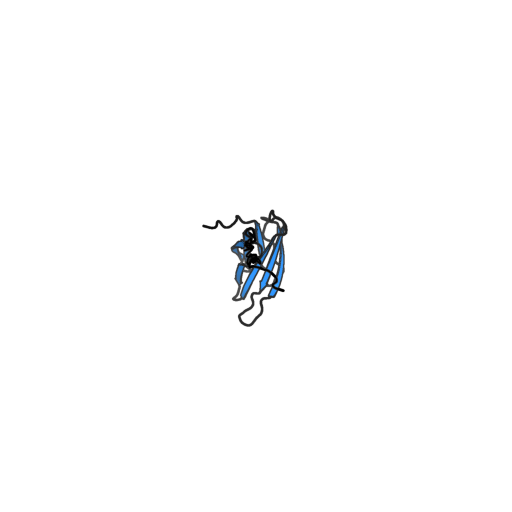49 -2.779 9.493 1.00 97.31 84 ASP A N 1
ATOM 620 C CA . ASP A 1 84 ? -5.390 -1.932 10.425 1.00 97.31 84 ASP A CA 1
ATOM 621 C C . ASP A 1 84 ? -4.402 -1.536 11.523 1.00 97.31 84 ASP A C 1
ATOM 623 O O . ASP A 1 84 ? -3.830 -2.404 12.191 1.00 97.31 84 ASP A O 1
ATOM 627 N N . MET A 1 85 ? -4.142 -0.239 11.659 1.00 96.44 85 MET A N 1
ATOM 628 C CA . MET A 1 85 ? -3.162 0.266 12.620 1.00 96.44 85 MET A CA 1
ATOM 629 C C . MET A 1 85 ? -3.695 0.254 14.056 1.00 96.44 85 MET A C 1
ATOM 631 O O . MET A 1 85 ? -2.938 0.529 14.984 1.00 96.44 85 MET A O 1
ATOM 635 N N . GLY A 1 86 ? -4.967 -0.108 14.246 1.00 87.81 86 GLY A N 1
ATOM 636 C CA . GLY A 1 86 ? -5.606 -0.148 15.546 1.00 87.81 86 GLY A CA 1
ATOM 637 C C . GLY A 1 86 ? -5.743 1.245 16.154 1.00 87.81 86 GLY A C 1
ATOM 638 O O . GLY A 1 86 ? -5.849 2.265 15.472 1.00 87.81 86 GLY A O 1
ATOM 639 N N . THR A 1 87 ? -5.761 1.273 17.477 1.00 85.44 87 THR A N 1
ATOM 640 C CA . THR A 1 87 ? -5.801 2.477 18.308 1.00 85.44 87 THR A CA 1
ATOM 641 C C . THR A 1 87 ? -4.760 2.317 19.412 1.00 85.44 87 THR A C 1
ATOM 643 O O . THR A 1 87 ? -4.041 1.324 19.457 1.00 85.44 87 THR A O 1
ATOM 646 N N . THR A 1 88 ? -4.690 3.238 20.371 1.00 82.88 88 THR A N 1
ATOM 647 C CA . THR A 1 88 ? -3.807 3.072 21.540 1.00 82.88 88 THR A CA 1
ATOM 648 C C . THR A 1 88 ? -4.087 1.801 22.351 1.00 82.88 88 THR A C 1
ATOM 650 O O . THR A 1 88 ? -3.208 1.348 23.079 1.00 82.88 88 THR A O 1
ATOM 653 N N . THR A 1 89 ? -5.282 1.215 22.229 1.00 83.25 89 THR A N 1
ATOM 654 C CA . THR A 1 89 ? -5.689 -0.005 22.945 1.00 83.25 89 THR A CA 1
ATOM 655 C C . THR A 1 89 ? -5.852 -1.232 22.046 1.00 83.25 89 THR A C 1
ATOM 657 O O . THR A 1 89 ? -6.044 -2.331 22.561 1.00 83.25 89 THR A O 1
ATOM 660 N N . GLU A 1 90 ? -5.795 -1.076 20.721 1.00 85.75 90 GLU A N 1
ATOM 661 C CA . GLU A 1 90 ? -5.903 -2.178 19.754 1.00 85.75 90 GLU A CA 1
ATOM 662 C C . GLU A 1 90 ? -4.542 -2.427 19.098 1.00 85.75 90 GLU A C 1
ATOM 664 O O . GLU A 1 90 ? -3.868 -1.492 18.678 1.00 85.75 90 GLU A O 1
ATOM 669 N N . ALA A 1 91 ? -4.133 -3.690 18.980 1.00 88.31 91 ALA A N 1
ATOM 670 C CA . ALA A 1 91 ? -2.890 -4.028 18.296 1.00 88.31 91 ALA A CA 1
ATOM 671 C C . ALA A 1 91 ? -3.001 -3.812 16.777 1.00 88.31 91 ALA A C 1
ATOM 673 O O . ALA A 1 91 ? -4.054 -4.054 16.183 1.00 88.31 91 ALA A O 1
ATOM 674 N N . VAL A 1 92 ? -1.877 -3.454 16.147 1.00 95.44 92 VAL A N 1
ATOM 675 C CA . VAL A 1 92 ? -1.745 -3.447 14.683 1.00 95.44 92 VAL A CA 1
ATOM 676 C C . VAL A 1 92 ? -2.024 -4.850 14.147 1.00 95.44 92 VAL A C 1
ATOM 678 O O . VAL A 1 92 ? -1.461 -5.838 14.627 1.00 95.44 92 VAL A O 1
ATOM 681 N N . LYS A 1 93 ? -2.871 -4.941 13.123 1.00 96.38 93 LYS A N 1
ATOM 682 C CA . LYS A 1 93 ? -3.298 -6.202 12.518 1.00 96.38 93 LYS A CA 1
ATOM 683 C C . LYS A 1 93 ? -3.137 -6.151 11.006 1.00 96.38 93 LYS A C 1
ATOM 685 O O . LYS A 1 93 ? -3.654 -5.251 10.358 1.00 96.38 93 LYS A O 1
ATOM 690 N N . GLU A 1 94 ? -2.497 -7.160 10.422 1.00 97.31 94 GLU A N 1
ATOM 691 C CA . GLU A 1 94 ? -2.571 -7.373 8.974 1.00 97.31 94 GLU A CA 1
ATOM 692 C C . GLU A 1 94 ? -4.001 -7.774 8.587 1.00 97.31 94 GLU A C 1
ATOM 694 O O . GLU A 1 94 ? -4.564 -8.730 9.126 1.00 97.31 94 GLU A O 1
ATOM 699 N N . ILE A 1 95 ? -4.600 -7.025 7.664 1.00 97.75 95 ILE A N 1
ATOM 700 C CA . ILE A 1 95 ? -5.985 -7.238 7.219 1.00 97.75 95 ILE A CA 1
ATOM 701 C C . ILE A 1 95 ? -6.081 -7.728 5.778 1.00 97.75 95 ILE A C 1
ATOM 703 O O . ILE A 1 95 ? -7.158 -8.132 5.340 1.00 97.75 95 ILE A O 1
ATOM 707 N N . GLY A 1 96 ? -4.976 -7.707 5.038 1.00 97.88 96 GLY A N 1
ATOM 708 C CA . GLY A 1 96 ? -4.895 -8.318 3.723 1.00 97.88 96 GLY A CA 1
ATOM 709 C C . GLY A 1 96 ? -3.635 -7.930 2.972 1.00 97.88 96 GLY A C 1
ATOM 710 O O . GLY A 1 96 ? -2.865 -7.071 3.393 1.00 97.88 96 GLY A O 1
ATOM 711 N N . SER A 1 97 ? -3.460 -8.549 1.816 1.00 97.81 97 SER A N 1
ATOM 712 C CA . SER A 1 97 ? -2.372 -8.261 0.895 1.00 97.81 97 SER A CA 1
ATOM 713 C C . SER A 1 97 ? -2.867 -8.343 -0.544 1.00 97.81 97 SER A C 1
ATOM 715 O O . SER A 1 97 ? -3.911 -8.938 -0.837 1.00 97.81 97 SER A O 1
ATOM 717 N N . VAL A 1 98 ? -2.150 -7.683 -1.447 1.00 98.38 98 VAL A N 1
ATOM 718 C CA . VAL A 1 98 ? -2.450 -7.702 -2.877 1.00 98.38 98 VAL A CA 1
ATOM 719 C C . VAL A 1 98 ? -1.168 -7.646 -3.687 1.00 98.38 98 VAL A C 1
ATOM 721 O O . VAL A 1 98 ? -0.291 -6.824 -3.423 1.00 98.38 98 VAL A O 1
ATOM 724 N N . ASP A 1 99 ? -1.077 -8.507 -4.693 1.00 98.19 99 ASP A N 1
ATOM 725 C CA . ASP A 1 99 ? 0.008 -8.459 -5.662 1.00 98.19 99 ASP A CA 1
ATOM 726 C C . ASP A 1 99 ? -0.295 -7.417 -6.735 1.00 98.19 99 ASP A C 1
ATOM 728 O O . ASP A 1 99 ? -1.393 -7.363 -7.299 1.00 98.19 99 ASP A O 1
ATOM 732 N N . VAL A 1 100 ? 0.700 -6.588 -7.028 1.00 98.00 100 VAL A N 1
ATOM 733 C CA . VAL A 1 100 ? 0.640 -5.548 -8.049 1.00 98.00 100 VAL A CA 1
ATOM 734 C C . VAL A 1 100 ? 1.804 -5.694 -9.015 1.00 98.00 100 VAL A C 1
ATOM 736 O O . VAL A 1 100 ? 2.907 -6.121 -8.659 1.00 98.00 100 VAL A O 1
ATOM 739 N N . ARG A 1 101 ? 1.551 -5.308 -10.265 1.00 97.94 101 ARG A N 1
ATOM 740 C CA . ARG A 1 101 ? 2.593 -5.182 -11.277 1.00 97.94 101 ARG A CA 1
ATOM 741 C C . ARG A 1 101 ? 3.092 -3.741 -11.318 1.00 97.94 101 ARG A C 1
ATOM 743 O O . ARG A 1 101 ? 2.281 -2.819 -11.380 1.00 97.94 101 ARG A O 1
ATOM 750 N N . GLY A 1 102 ? 4.409 -3.562 -11.317 1.00 95.81 102 GLY A N 1
ATOM 751 C CA . GLY A 1 102 ? 5.058 -2.251 -11.336 1.00 95.81 102 GLY A CA 1
ATOM 752 C C . GLY A 1 102 ? 4.542 -1.342 -12.448 1.00 95.81 102 GLY A C 1
ATOM 753 O O . GLY A 1 102 ? 4.651 -1.683 -13.624 1.00 95.81 102 GLY A O 1
ATOM 754 N N . GLY A 1 103 ? 3.984 -0.186 -12.085 1.00 89.62 103 GLY A N 1
ATOM 755 C CA . GLY A 1 103 ? 3.478 0.807 -13.044 1.00 89.62 103 GLY A CA 1
ATOM 756 C C . GLY A 1 103 ? 2.206 0.395 -13.797 1.00 89.62 103 GLY A C 1
ATOM 757 O O . GLY A 1 103 ? 1.782 1.109 -14.704 1.00 89.62 103 GLY A O 1
ATOM 758 N N . ALA A 1 104 ? 1.590 -0.737 -13.443 1.00 95.81 104 ALA A N 1
ATOM 759 C CA . ALA A 1 104 ? 0.271 -1.106 -13.939 1.00 95.81 104 ALA A CA 1
ATOM 760 C C . ALA A 1 104 ? -0.838 -0.301 -13.236 1.00 95.81 104 ALA A C 1
ATOM 762 O O . ALA A 1 104 ? -0.596 0.423 -12.271 1.00 95.81 104 ALA A O 1
ATOM 763 N N . GLY A 1 105 ? -2.070 -0.440 -13.733 1.00 95.94 105 GLY A N 1
ATOM 764 C CA . GLY A 1 105 ? -3.238 0.208 -13.139 1.00 95.94 105 GLY A CA 1
ATOM 765 C C . GLY A 1 105 ? -3.566 -0.297 -11.730 1.00 95.94 105 GLY A C 1
ATOM 766 O O . GLY A 1 105 ? -3.090 -1.344 -11.289 1.00 95.94 105 GLY A O 1
ATOM 767 N N . MET A 1 106 ? -4.424 0.452 -11.035 1.00 97.38 106 MET A N 1
ATOM 768 C CA . MET A 1 106 ? -4.802 0.151 -9.654 1.00 97.38 106 MET A CA 1
ATOM 769 C C . MET A 1 106 ? -5.523 -1.192 -9.515 1.00 97.38 106 MET A C 1
ATOM 771 O O . MET A 1 106 ? -6.482 -1.481 -10.234 1.00 97.38 106 MET A O 1
ATOM 775 N N . VAL A 1 107 ? -5.114 -1.966 -8.515 1.00 98.19 107 VAL A N 1
ATOM 776 C CA . VAL A 1 107 ? -5.673 -3.274 -8.175 1.00 98.19 107 VAL A CA 1
ATOM 777 C C . VAL A 1 107 ? -6.505 -3.148 -6.895 1.00 98.19 107 VAL A C 1
ATOM 779 O O . VAL A 1 107 ? -6.025 -2.566 -5.920 1.00 98.19 107 VAL A O 1
ATOM 782 N N . PRO A 1 108 ? -7.751 -3.655 -6.860 1.00 97.69 108 PRO A N 1
ATOM 783 C CA . PRO A 1 108 ? -8.554 -3.649 -5.643 1.00 97.69 108 PRO A CA 1
ATOM 784 C C . PRO A 1 108 ? -7.981 -4.600 -4.585 1.00 97.69 108 PRO A C 1
ATOM 786 O O . PRO A 1 108 ? -7.633 -5.744 -4.883 1.00 97.69 108 PRO A O 1
ATOM 789 N N . THR A 1 109 ? -7.934 -4.147 -3.335 1.00 97.62 109 THR A N 1
ATOM 790 C CA . THR A 1 109 ? -7.629 -4.992 -2.178 1.00 97.62 109 THR A CA 1
ATOM 791 C C . THR A 1 109 ? -8.873 -5.784 -1.772 1.00 97.62 109 THR A C 1
ATOM 793 O O . THR A 1 109 ? -10.006 -5.342 -1.961 1.00 97.62 109 THR A O 1
ATOM 796 N N . LYS A 1 110 ? -8.678 -6.958 -1.163 1.00 96.12 110 LYS A N 1
ATOM 797 C CA . LYS A 1 110 ? -9.768 -7.768 -0.579 1.00 96.12 110 LYS A CA 1
ATOM 798 C C . LYS A 1 110 ? -10.015 -7.442 0.903 1.00 96.12 110 LYS A C 1
ATOM 800 O O . LYS A 1 110 ? -10.457 -8.297 1.663 1.00 96.12 110 LYS A O 1
ATOM 805 N N . THR A 1 111 ? -9.675 -6.226 1.322 1.00 96.81 111 THR A N 1
ATOM 806 C CA . THR A 1 111 ? -9.780 -5.761 2.712 1.00 96.81 111 THR A CA 1
ATOM 807 C C . THR A 1 111 ? -11.144 -5.134 2.988 1.00 96.81 111 THR A C 1
ATOM 809 O O . THR A 1 111 ? -11.887 -4.799 2.067 1.00 96.81 111 THR A O 1
ATOM 812 N N . THR A 1 112 ? -11.463 -4.931 4.268 1.00 94.75 112 THR A N 1
ATOM 813 C CA . THR A 1 112 ? -12.566 -4.060 4.696 1.00 94.75 112 THR A CA 1
ATOM 814 C C . THR A 1 112 ? -11.992 -2.934 5.565 1.00 94.75 112 THR A C 1
ATOM 816 O O . THR A 1 112 ? -11.447 -3.236 6.626 1.00 94.75 112 THR A O 1
ATOM 819 N N . PRO A 1 113 ? -12.079 -1.662 5.137 1.00 94.88 113 PRO A N 1
ATOM 820 C CA . PRO A 1 113 ? -12.685 -1.195 3.891 1.00 94.88 113 PRO A CA 1
ATOM 821 C C . PRO A 1 113 ? -11.862 -1.583 2.647 1.00 94.88 113 PRO A C 1
ATOM 823 O O . PRO A 1 113 ? -10.689 -1.953 2.748 1.00 94.88 113 PRO A O 1
ATOM 826 N N . ALA A 1 114 ? -12.497 -1.528 1.474 1.00 95.88 114 ALA A N 1
ATOM 827 C CA . ALA A 1 114 ? -11.856 -1.858 0.203 1.00 95.88 114 ALA A CA 1
ATOM 828 C C . ALA A 1 114 ? -11.059 -0.659 -0.329 1.00 95.88 114 ALA A C 1
ATOM 830 O O . ALA A 1 114 ? -11.617 0.416 -0.553 1.00 95.88 114 ALA A O 1
ATOM 831 N N . PHE A 1 115 ? -9.766 -0.860 -0.570 1.00 98.06 115 PHE A N 1
ATOM 832 C CA . PHE A 1 115 ? -8.877 0.111 -1.202 1.00 98.06 115 PHE A CA 1
ATOM 833 C C . PHE A 1 115 ? -8.587 -0.319 -2.640 1.00 98.06 115 PHE A C 1
ATOM 835 O O . PHE A 1 115 ? -8.799 -1.473 -3.016 1.00 98.06 115 PHE A O 1
ATOM 842 N N . LYS A 1 116 ? -8.045 0.585 -3.457 1.00 98.38 116 LYS A N 1
ATOM 843 C CA . LYS A 1 116 ? -7.305 0.182 -4.663 1.00 98.38 116 LYS A CA 1
ATOM 844 C C . LYS A 1 116 ? -5.890 0.703 -4.569 1.00 98.38 116 LYS A C 1
ATOM 846 O O . LYS A 1 116 ? -5.689 1.832 -4.139 1.00 98.38 116 LYS A O 1
ATOM 851 N N . VAL A 1 117 ? -4.919 -0.094 -4.979 1.00 98.19 117 VAL A N 1
ATOM 852 C CA . VAL A 1 117 ? -3.507 0.265 -4.854 1.00 98.19 117 VAL A CA 1
ATOM 853 C C . VAL A 1 117 ? -2.775 0.051 -6.165 1.00 98.19 117 VAL A C 1
ATOM 855 O O . VAL A 1 117 ? -3.076 -0.865 -6.925 1.00 98.19 117 VAL A O 1
ATOM 858 N N . GLN A 1 118 ? -1.799 0.904 -6.425 1.00 97.88 118 GLN A N 1
ATOM 859 C CA . GLN A 1 118 ? -0.780 0.694 -7.446 1.00 97.88 118 GLN A CA 1
ATOM 860 C C . GLN A 1 118 ? 0.573 1.070 -6.856 1.00 97.88 118 GLN A C 1
ATOM 862 O O . GLN A 1 118 ? 0.653 1.942 -5.985 1.00 97.88 118 GLN A O 1
ATOM 867 N N . ALA A 1 119 ? 1.628 0.438 -7.350 1.00 97.25 119 ALA A N 1
ATOM 868 C CA . ALA A 1 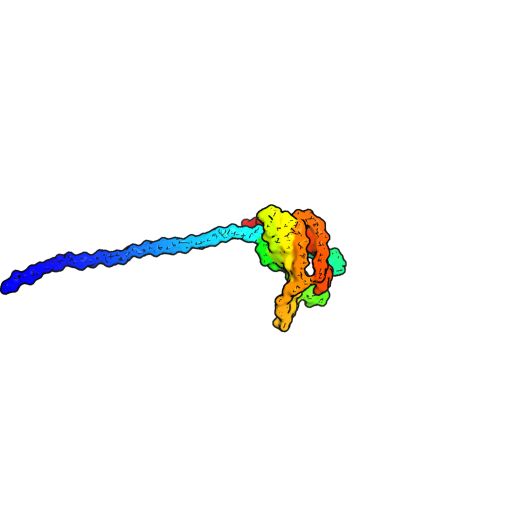119 ? 2.986 0.783 -6.979 1.00 97.25 119 ALA A CA 1
ATOM 869 C C . ALA A 1 119 ? 3.933 0.615 -8.166 1.00 97.25 119 ALA A C 1
ATOM 871 O O . ALA A 1 119 ? 3.670 -0.135 -9.108 1.00 97.25 119 ALA A O 1
ATOM 872 N N . SER A 1 120 ? 5.041 1.335 -8.115 1.00 96.88 120 SER A N 1
ATOM 873 C CA . SER A 1 120 ? 6.151 1.220 -9.050 1.00 96.88 120 SER A CA 1
ATOM 874 C C . SER A 1 120 ? 7.450 1.524 -8.325 1.00 96.88 120 SER A C 1
ATOM 876 O O . SER A 1 120 ? 7.459 2.272 -7.345 1.00 96.88 120 SER A O 1
ATOM 878 N N . LYS A 1 121 ? 8.566 1.006 -8.842 1.00 95.12 121 LYS A N 1
ATOM 879 C CA . LYS A 1 121 ? 9.886 1.411 -8.364 1.00 95.12 121 LYS A CA 1
ATOM 880 C C . LYS A 1 121 ? 10.012 2.933 -8.487 1.00 95.12 121 LYS A C 1
ATOM 882 O O . LYS A 1 121 ? 9.807 3.491 -9.564 1.00 95.12 121 LYS A O 1
ATOM 887 N N . GLY A 1 122 ? 10.271 3.596 -7.370 1.00 88.06 122 GLY A N 1
ATOM 888 C CA . GLY A 1 122 ? 10.495 5.031 -7.306 1.00 88.06 122 GLY A CA 1
ATOM 889 C C . GLY A 1 122 ? 11.926 5.383 -7.704 1.00 88.06 122 GLY A C 1
ATOM 890 O O . GLY A 1 122 ? 12.828 4.542 -7.691 1.00 88.06 122 GLY A O 1
ATOM 891 N N . ALA A 1 123 ? 12.156 6.653 -8.025 1.00 77.38 123 ALA A N 1
ATOM 892 C CA . ALA A 1 123 ? 13.513 7.183 -8.019 1.00 77.38 123 ALA A CA 1
ATOM 893 C C . ALA A 1 123 ? 14.019 7.203 -6.570 1.00 77.38 123 ALA A C 1
ATOM 895 O O . ALA A 1 123 ? 13.254 7.575 -5.677 1.00 77.38 123 ALA A O 1
ATOM 896 N N . ASN A 1 124 ? 15.286 6.831 -6.334 1.00 61.56 124 ASN A N 1
ATOM 897 C CA . ASN A 1 124 ? 15.897 6.996 -5.011 1.00 61.56 124 ASN A CA 1
ATOM 898 C C . ASN A 1 124 ? 15.623 8.427 -4.527 1.00 61.56 124 ASN A C 1
ATOM 900 O O . ASN A 1 124 ? 15.934 9.361 -5.278 1.00 61.56 124 ASN A O 1
ATOM 904 N N . PRO A 1 125 ? 15.036 8.634 -3.331 1.00 54.22 125 PRO A N 1
ATOM 905 C CA . PRO A 1 125 ? 14.891 9.974 -2.802 1.00 54.22 125 PRO A CA 1
ATOM 906 C C . PRO A 1 125 ? 16.301 10.540 -2.699 1.00 54.22 125 PRO A C 1
ATOM 908 O O . PRO A 1 125 ? 17.164 9.981 -2.022 1.00 54.22 125 PRO A O 1
ATOM 911 N N . ARG A 1 126 ? 16.566 11.593 -3.477 1.00 46.19 126 ARG A N 1
ATOM 912 C CA . ARG A 1 126 ? 17.833 12.314 -3.417 1.00 46.19 126 ARG A CA 1
ATOM 913 C C . ARG A 1 126 ? 18.014 12.729 -1.963 1.00 46.19 126 ARG A C 1
ATOM 915 O O . ARG A 1 126 ? 17.200 13.488 -1.448 1.00 46.19 126 ARG A O 1
ATOM 922 N N . THR A 1 127 ? 19.059 12.229 -1.318 1.00 45.59 127 THR A N 1
ATOM 923 C CA . THR A 1 127 ? 19.609 12.858 -0.121 1.00 45.59 127 THR A CA 1
ATOM 924 C C . THR A 1 127 ? 20.071 14.250 -0.544 1.00 45.59 127 THR A C 1
ATOM 926 O O . THR A 1 127 ? 21.103 14.376 -1.204 1.00 45.59 127 THR A O 1
ATOM 929 N N . THR A 1 128 ? 19.242 15.261 -0.298 1.00 37.72 128 THR A N 1
ATOM 930 C CA . THR A 1 128 ? 19.642 16.674 -0.314 1.00 37.72 128 THR A CA 1
ATOM 931 C C . THR A 1 128 ? 20.191 17.056 1.041 1.00 37.72 128 THR A C 1
ATOM 933 O O . THR A 1 128 ? 19.551 16.641 2.034 1.00 37.72 128 THR A O 1
#

pLDDT: mean 83.39, std 20.42, range [37.72, 98.62]

Sequence (128 aa):
MRGLSVRLALLAGLFICVSAAALHAFQPPSPAVAMSVALPDGKLQHFNTFEGGLVTVTVGGREYGFRPTMHDDAGQRMTITVFDMGTTTEAVKEIGSVDVRGGAGMVPTKTTPAFKVQASKGANPRTT

Radius of gyration: 28.32 Å; chains: 1; bounding box: 95×39×58 Å

Foldseek 3Di:
DDDDDDDDDDPPPDPPPPPPPPPPPPDPFAFKKWKWKQDPVRDIDIDIDGQQDWDWDDDPNWIKIWHWHAPDPQSQKIKIWMWRPQDPPDHIGTFFMDIEGAPDDWDWTPGVVIMTMYMHGDDDPPPD

Secondary structure (DSSP, 8-state):
--------------------------PPPPPEEEEEEE-TTS-EEEEEEETT--EEEEETTEEEEEEEEESSTTS-EEEEEEEE---TTS--EEEEEEEEETTPPPEE-SSSS--EEEEEEPPP----